Protein AF-A0A920B7L6-F1 (afdb_monomer_lite)

Sequence (82 aa):
MKSILKNCISLIVDLTYTNRAKKYQKNVLKNLNLNIYSVDNLYLPVKRVSDKQEYSAATLRKNIIKNWITNFIFINLKYLHY

pLDDT: mean 80.2, std 13.4, range [44.22, 93.69]

Secondary structure (DSSP, 8-state):
-TTTTTT-SEEEEE---SHHHHHHHHHHHTT--SEEEEE--SSS-HHHH-SS--SSHHHHHHHHHHHHHHHHHHHHHHHTT-

Structure (mmCIF, N/CA/C/O backbone):
data_AF-A0A920B7L6-F1
#
_entry.id   AF-A0A920B7L6-F1
#
loop_
_atom_site.group_PDB
_atom_site.id
_atom_site.type_symbol
_atom_site.label_atom_id
_atom_site.label_alt_id
_atom_site.label_comp_id
_atom_site.label_asym_id
_atom_site.label_entity_id
_atom_site.label_seq_id
_atom_site.pdbx_PDB_ins_code
_atom_site.Cartn_x
_atom_site.Cartn_y
_atom_site.Cartn_z
_atom_site.occupancy
_atom_site.B_iso_or_equiv
_atom_site.auth_seq_id
_atom_site.auth_comp_id
_atom_site.auth_asym_id
_atom_site.auth_atom_id
_atom_site.pdbx_PDB_model_num
ATOM 1 N N . MET A 1 1 ? -20.531 11.594 11.732 1.00 53.22 1 MET A N 1
ATOM 2 C CA . MET A 1 1 ? -19.962 10.232 11.562 1.00 53.22 1 MET A CA 1
ATOM 3 C C . MET A 1 1 ? -20.606 9.153 12.437 1.00 53.22 1 MET A C 1
ATOM 5 O O . MET A 1 1 ? -20.698 8.032 11.961 1.00 53.22 1 MET A O 1
ATOM 9 N N . LYS A 1 2 ? -21.070 9.439 13.670 1.00 53.53 2 LYS A N 1
ATOM 10 C CA . LYS A 1 2 ? -21.607 8.403 14.583 1.00 53.53 2 LYS A CA 1
ATOM 11 C C . LYS A 1 2 ? -22.840 7.626 14.078 1.00 53.53 2 LYS A C 1
ATOM 13 O O . LYS A 1 2 ? -23.017 6.500 14.520 1.00 53.53 2 LYS A O 1
ATOM 18 N N . SER A 1 3 ? -23.682 8.176 13.195 1.00 59.56 3 SER A N 1
ATOM 19 C CA . SER A 1 3 ? -24.901 7.469 12.753 1.00 59.56 3 SER A CA 1
ATOM 20 C C . SER A 1 3 ? -24.640 6.393 11.695 1.00 59.56 3 SER A C 1
ATOM 22 O O . SER A 1 3 ? -25.238 5.329 11.770 1.00 59.56 3 SER A O 1
ATOM 24 N N . ILE A 1 4 ? -23.723 6.635 10.752 1.00 64.50 4 ILE A N 1
ATOM 25 C CA . ILE A 1 4 ? -23.482 5.741 9.604 1.00 64.50 4 ILE A CA 1
ATOM 26 C C . ILE A 1 4 ? -22.744 4.463 10.029 1.00 64.50 4 ILE A C 1
ATOM 28 O O . ILE A 1 4 ? -23.006 3.395 9.496 1.00 64.50 4 ILE A O 1
ATOM 32 N N . LEU A 1 5 ? -21.864 4.552 11.030 1.00 69.69 5 LEU A N 1
ATOM 33 C CA . LEU A 1 5 ? -21.048 3.421 11.492 1.00 69.69 5 LEU A CA 1
ATOM 34 C C . LEU A 1 5 ? -21.724 2.563 12.574 1.00 69.69 5 LEU A C 1
ATOM 36 O O . LEU A 1 5 ? -21.144 1.573 13.009 1.00 69.69 5 LEU A O 1
ATOM 40 N N . LYS A 1 6 ? -22.925 2.936 13.038 1.00 70.00 6 LYS A N 1
ATOM 41 C CA . LYS A 1 6 ? -23.542 2.369 14.252 1.00 70.00 6 LYS A CA 1
ATOM 42 C C . LYS A 1 6 ? -23.894 0.878 14.126 1.00 70.00 6 LYS A C 1
ATOM 44 O O . LYS A 1 6 ? -23.873 0.184 15.133 1.00 70.00 6 LYS A O 1
ATOM 49 N N . ASN A 1 7 ? -24.151 0.404 12.904 1.00 80.19 7 ASN A N 1
ATOM 50 C CA . ASN A 1 7 ? -24.517 -0.987 12.603 1.00 80.19 7 ASN A CA 1
ATOM 51 C C . ASN A 1 7 ? -23.546 -1.663 11.615 1.00 80.19 7 ASN A C 1
ATOM 53 O O . ASN A 1 7 ? -23.868 -2.699 11.036 1.00 80.19 7 ASN A O 1
ATOM 57 N N . CYS A 1 8 ? -22.375 -1.075 11.367 1.00 81.56 8 CYS A N 1
ATOM 58 C CA . CYS A 1 8 ? -21.378 -1.711 10.512 1.00 81.56 8 CYS A CA 1
ATOM 59 C C . CYS A 1 8 ? -20.679 -2.834 11.290 1.00 81.56 8 CYS A C 1
ATOM 61 O O . CYS A 1 8 ? -20.318 -2.643 12.443 1.00 81.56 8 CYS A O 1
ATOM 63 N N . ILE A 1 9 ? -20.461 -3.989 10.656 1.00 85.62 9 ILE A N 1
ATOM 64 C CA . ILE A 1 9 ? -19.625 -5.080 11.203 1.00 85.62 9 ILE A CA 1
ATOM 65 C C . ILE A 1 9 ? -18.184 -4.934 10.703 1.00 85.62 9 ILE A C 1
ATOM 67 O O . ILE A 1 9 ? -17.216 -5.293 11.375 1.00 85.62 9 ILE A O 1
ATOM 71 N N . SER A 1 10 ? -18.027 -4.405 9.492 1.00 89.25 10 SER A N 1
ATOM 72 C CA . SER A 1 10 ? -16.736 -4.251 8.839 1.00 89.25 10 SER A CA 1
ATOM 73 C C . SER A 1 10 ? -16.651 -2.928 8.095 1.00 89.25 10 SER A C 1
ATOM 75 O O . SER A 1 10 ? -17.653 -2.404 7.610 1.00 89.25 10 SER A O 1
ATOM 77 N N . LEU A 1 11 ? -15.436 -2.402 8.016 1.00 89.00 11 LEU A N 1
ATOM 78 C CA . LEU A 1 11 ? -15.088 -1.201 7.281 1.00 89.00 11 LEU A CA 1
ATOM 79 C C . LEU A 1 11 ? -14.066 -1.576 6.209 1.00 89.00 11 LEU A C 1
ATOM 81 O O . LEU A 1 11 ? -12.997 -2.097 6.522 1.00 89.00 11 LEU A O 1
ATOM 85 N N . ILE A 1 12 ? -14.389 -1.295 4.953 1.00 90.31 12 ILE A N 1
ATOM 86 C CA . ILE A 1 12 ? -13.470 -1.477 3.830 1.00 90.31 12 ILE A CA 1
ATOM 87 C C . ILE A 1 12 ? -12.921 -0.103 3.463 1.00 90.31 12 ILE A C 1
ATOM 89 O O . ILE A 1 12 ? -13.680 0.853 3.307 1.00 90.31 12 ILE A O 1
ATOM 93 N N . VAL A 1 13 ? -11.601 0.002 3.372 1.00 90.12 13 VAL A N 1
ATOM 94 C CA . VAL A 1 13 ? -10.894 1.246 3.062 1.00 90.12 13 VAL A CA 1
ATOM 95 C C . VAL A 1 13 ? -9.868 1.018 1.969 1.00 90.12 13 VAL A C 1
ATOM 97 O O . VAL A 1 13 ? -9.283 -0.060 1.869 1.00 90.12 13 VAL A O 1
ATOM 100 N N . ASP A 1 14 ? -9.586 2.063 1.201 1.00 89.75 14 ASP A N 1
ATOM 101 C CA . ASP A 1 14 ? -8.472 2.031 0.263 1.00 89.75 14 ASP A CA 1
ATOM 102 C C . ASP A 1 14 ? -7.135 1.965 1.013 1.00 89.75 14 ASP A C 1
ATOM 104 O O . ASP A 1 14 ? -6.927 2.573 2.077 1.00 89.75 14 ASP A O 1
ATOM 108 N N . LEU A 1 15 ? -6.196 1.219 0.439 1.00 89.62 15 LEU A N 1
ATOM 109 C CA . LEU A 1 15 ? -4.819 1.184 0.891 1.00 89.62 15 LEU A CA 1
ATOM 110 C C . LEU A 1 15 ? -4.135 2.501 0.513 1.00 89.62 15 LEU A C 1
ATOM 112 O O . LEU A 1 15 ? -4.167 2.939 -0.635 1.00 89.62 15 LEU A O 1
ATOM 116 N N . THR A 1 16 ? -3.478 3.135 1.483 1.00 90.81 16 THR A N 1
ATOM 117 C CA . THR A 1 16 ? -2.808 4.420 1.271 1.00 90.81 16 THR A CA 1
ATOM 118 C C . THR A 1 16 ? -1.286 4.289 1.338 1.00 90.81 16 THR A C 1
ATOM 120 O O . THR A 1 16 ? -0.730 3.577 2.178 1.00 90.81 16 THR A O 1
ATOM 123 N N . TYR A 1 17 ? -0.577 5.000 0.454 1.00 87.25 17 TYR A N 1
ATOM 124 C CA . TYR A 1 17 ? 0.886 4.882 0.325 1.00 87.25 17 TYR A CA 1
ATOM 125 C C . TYR A 1 17 ? 1.657 6.048 0.936 1.00 87.25 17 TYR A C 1
ATOM 127 O O . TYR A 1 17 ? 2.772 5.848 1.422 1.00 87.25 17 TYR A O 1
ATOM 135 N N . THR A 1 18 ? 1.072 7.247 0.958 1.00 89.88 18 THR A N 1
ATOM 136 C CA . THR A 1 18 ? 1.748 8.438 1.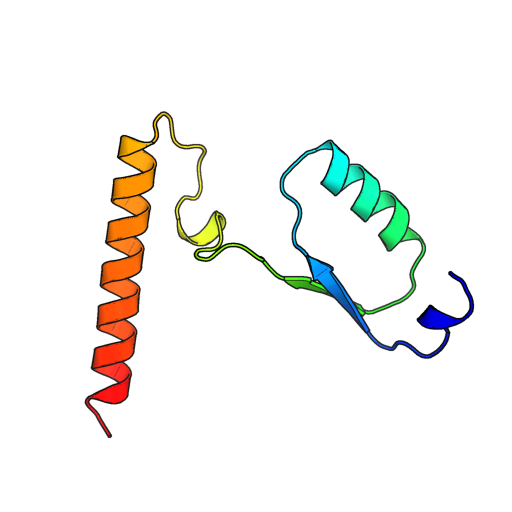482 1.00 89.88 18 THR A CA 1
ATOM 137 C C . THR A 1 18 ? 1.777 8.430 3.009 1.00 89.88 18 THR A C 1
ATOM 139 O O . THR A 1 18 ? 0.825 8.011 3.669 1.00 89.88 18 THR A O 1
ATOM 142 N N . ASN A 1 19 ? 2.861 8.943 3.598 1.00 92.44 19 ASN A N 1
ATOM 143 C CA . ASN A 1 19 ? 3.014 9.005 5.057 1.00 92.44 19 ASN A CA 1
ATOM 144 C C . ASN A 1 19 ? 1.885 9.800 5.728 1.00 92.44 19 ASN A C 1
ATOM 146 O O . ASN A 1 19 ? 1.387 9.409 6.785 1.00 92.44 19 ASN A O 1
ATOM 150 N N . ARG A 1 20 ? 1.444 10.891 5.087 1.00 93.19 20 ARG A N 1
ATOM 151 C CA . ARG A 1 20 ? 0.324 11.714 5.556 1.00 93.19 20 ARG A CA 1
ATOM 152 C C . ARG A 1 20 ? -0.972 10.906 5.626 1.00 93.19 20 ARG A C 1
ATOM 154 O O . ARG A 1 20 ? -1.626 10.916 6.667 1.00 93.19 20 ARG A O 1
ATOM 161 N N . ALA A 1 21 ? -1.315 10.192 4.553 1.00 90.62 21 ALA A N 1
ATOM 162 C CA . ALA A 1 21 ? -2.533 9.392 4.497 1.00 90.62 21 ALA A CA 1
ATOM 163 C C . ALA A 1 21 ? -2.484 8.222 5.488 1.00 90.62 21 ALA A C 1
ATOM 165 O O . ALA A 1 21 ? -3.420 8.053 6.263 1.00 90.62 21 ALA A O 1
ATOM 166 N N . LYS A 1 22 ? -1.351 7.512 5.581 1.00 91.19 22 LYS A N 1
ATOM 167 C CA . LYS A 1 22 ? -1.152 6.435 6.566 1.00 91.19 22 LYS A CA 1
ATOM 168 C C . LYS A 1 22 ? -1.342 6.918 8.003 1.00 91.19 22 LYS A C 1
ATOM 170 O O . LYS A 1 22 ? -2.005 6.252 8.796 1.00 91.19 22 LYS A O 1
ATOM 175 N N . LYS A 1 23 ? -0.778 8.081 8.353 1.00 92.94 23 LYS A N 1
ATOM 176 C CA . LYS A 1 23 ? -0.922 8.671 9.695 1.00 92.94 23 LYS A CA 1
ATOM 177 C C . LYS A 1 23 ? -2.372 9.053 9.982 1.00 92.94 23 LYS A C 1
ATOM 179 O O . LYS A 1 23 ? -2.875 8.749 11.060 1.00 92.94 23 LYS A O 1
ATOM 184 N N . TYR A 1 24 ? -3.042 9.679 9.017 1.00 89.06 24 TYR A N 1
ATOM 185 C CA . TYR A 1 24 ? -4.451 10.040 9.138 1.00 89.06 24 TYR A CA 1
ATOM 186 C C . TYR A 1 24 ? -5.338 8.802 9.316 1.00 89.06 24 TYR A C 1
ATOM 188 O O . TYR A 1 24 ? -6.080 8.713 10.291 1.00 89.06 24 TYR A O 1
ATOM 196 N N . GLN A 1 25 ? -5.187 7.809 8.438 1.00 89.31 25 GLN A N 1
ATOM 197 C CA . GLN A 1 25 ? -5.935 6.557 8.473 1.00 89.31 25 GLN A CA 1
ATOM 198 C C . GLN A 1 25 ? -5.716 5.834 9.808 1.00 89.31 25 GLN A C 1
ATOM 200 O O . GLN A 1 25 ? -6.681 5.483 10.474 1.00 89.31 25 GLN A O 1
ATOM 205 N N . LYS A 1 26 ? -4.470 5.725 10.288 1.00 88.81 26 LYS A N 1
ATOM 206 C CA . LYS A 1 26 ? -4.166 5.155 11.611 1.00 88.81 26 LYS A CA 1
ATOM 207 C C . LYS A 1 26 ? -4.884 5.888 12.750 1.00 88.81 26 LYS A C 1
ATOM 209 O O . LYS A 1 26 ? -5.365 5.234 13.667 1.00 88.81 26 LYS A O 1
ATOM 214 N N . ASN A 1 27 ? -4.963 7.217 12.712 1.00 88.56 27 ASN A N 1
ATOM 215 C CA . ASN A 1 27 ? -5.631 7.995 13.758 1.00 88.56 27 ASN A CA 1
ATOM 216 C C . ASN A 1 27 ? -7.155 7.823 13.742 1.00 88.56 27 ASN A C 1
ATOM 218 O O . ASN A 1 27 ? -7.762 7.738 14.804 1.00 88.56 27 ASN A O 1
ATOM 222 N N . VAL A 1 28 ? -7.765 7.753 12.556 1.00 84.69 28 VAL A N 1
ATOM 223 C CA . VAL A 1 28 ? -9.213 7.537 12.411 1.00 84.69 28 VAL A CA 1
ATOM 224 C C . VAL A 1 28 ? -9.588 6.110 12.805 1.00 84.69 28 VAL A C 1
ATOM 226 O O . VAL A 1 28 ? -10.510 5.908 13.590 1.00 84.69 28 VAL A O 1
ATOM 229 N N . LEU A 1 29 ? -8.846 5.125 12.296 1.00 85.50 29 LEU A N 1
ATOM 230 C CA . LEU A 1 29 ? -9.140 3.706 12.480 1.00 85.50 29 LEU A CA 1
ATOM 231 C C . LEU A 1 29 ? -8.927 3.223 13.917 1.00 85.50 29 LEU A C 1
ATOM 233 O O . LEU A 1 29 ? -9.675 2.369 14.376 1.00 85.50 29 LEU A O 1
ATOM 237 N N . LYS A 1 30 ? -7.954 3.781 14.650 1.00 83.50 30 LYS A N 1
ATOM 238 C CA . LYS A 1 30 ? -7.685 3.414 16.054 1.00 83.50 30 LYS A CA 1
ATOM 239 C C . LYS A 1 30 ? -8.894 3.551 16.980 1.00 83.50 30 LYS A C 1
ATOM 241 O O . LYS A 1 30 ? -8.952 2.867 17.992 1.00 83.50 30 LYS A O 1
ATOM 246 N N . ASN A 1 31 ? -9.823 4.442 16.648 1.00 80.69 31 ASN A N 1
ATOM 247 C CA . ASN A 1 31 ? -10.986 4.743 17.478 1.00 80.69 31 ASN A CA 1
ATOM 248 C C . ASN A 1 31 ? -12.230 3.934 17.072 1.00 80.69 31 ASN A C 1
ATOM 250 O O . ASN A 1 31 ? -13.315 4.181 17.597 1.00 80.69 31 ASN A O 1
ATOM 254 N N . LEU A 1 32 ? -12.100 3.009 16.115 1.00 82.06 32 LEU A N 1
ATOM 255 C CA . LEU A 1 32 ? -13.196 2.198 15.598 1.00 82.06 32 LEU A CA 1
ATOM 256 C C . LEU 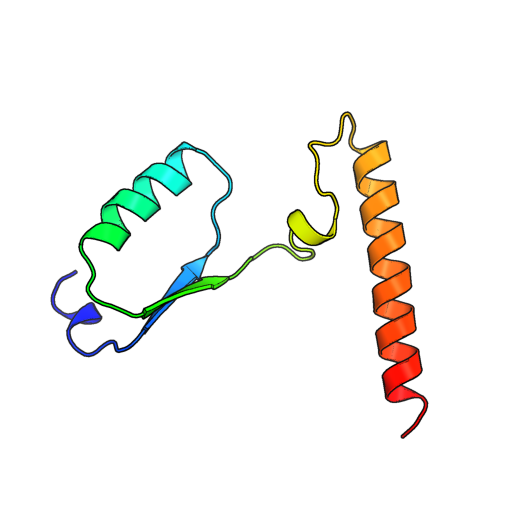A 1 32 ? -13.031 0.750 16.060 1.00 82.06 32 LEU A C 1
ATOM 258 O O . LEU A 1 32 ? -12.023 0.114 15.773 1.00 82.06 32 LEU A O 1
ATOM 262 N N . ASN A 1 33 ? -14.049 0.219 16.736 1.00 81.56 33 ASN A N 1
ATOM 263 C CA . ASN A 1 33 ? -14.103 -1.187 17.137 1.00 81.56 33 ASN A CA 1
ATOM 264 C C . ASN A 1 33 ? -14.780 -2.029 16.042 1.00 81.56 33 ASN A C 1
ATOM 266 O O . ASN A 1 33 ? -15.865 -2.567 16.246 1.00 81.56 33 ASN A O 1
ATOM 270 N N . LEU A 1 34 ? -14.190 -2.037 14.845 1.00 83.12 34 LEU A N 1
ATOM 271 C CA . LEU A 1 34 ? -14.720 -2.704 13.653 1.00 83.12 34 LEU A CA 1
ATOM 272 C C . LEU A 1 34 ? -13.630 -3.541 12.989 1.00 83.12 34 LEU A C 1
ATOM 274 O O . LEU A 1 34 ? -12.450 -3.191 13.051 1.00 83.12 34 LEU A O 1
ATOM 278 N N . ASN A 1 35 ? -14.029 -4.591 12.272 1.00 86.19 35 ASN A N 1
ATOM 279 C CA . ASN A 1 35 ? -13.109 -5.305 11.390 1.00 86.19 35 ASN A CA 1
ATOM 280 C C . ASN A 1 35 ? -12.757 -4.400 10.208 1.00 86.19 35 ASN A C 1
ATOM 282 O O . ASN A 1 35 ? -13.637 -4.023 9.434 1.00 86.19 35 ASN A O 1
ATOM 286 N N . ILE A 1 36 ? -11.486 -4.029 10.070 1.00 88.12 36 ILE A N 1
ATOM 287 C CA . ILE A 1 36 ? -11.044 -3.115 9.016 1.00 88.12 36 ILE A CA 1
ATOM 288 C C . ILE A 1 36 ? -10.255 -3.889 7.967 1.00 88.12 36 ILE A C 1
ATOM 290 O O . ILE A 1 36 ? -9.219 -4.480 8.270 1.00 88.12 36 ILE A O 1
ATOM 294 N N . TYR A 1 37 ? -10.723 -3.832 6.726 1.00 90.00 37 TYR A N 1
ATOM 295 C CA . TYR A 1 37 ? -10.052 -4.406 5.568 1.00 90.00 37 TYR A CA 1
ATOM 296 C C . TYR A 1 37 ? -9.517 -3.290 4.679 1.00 90.00 37 TYR A C 1
ATOM 298 O O . TYR A 1 37 ? -10.249 -2.367 4.327 1.00 90.00 37 TYR A O 1
ATOM 306 N N . SER A 1 38 ? -8.247 -3.393 4.295 1.00 88.81 38 SER A N 1
ATOM 307 C CA . SER A 1 38 ? -7.616 -2.444 3.379 1.00 88.81 38 SER A CA 1
ATOM 308 C C . SER A 1 38 ? -7.440 -3.082 2.009 1.00 88.81 38 SER A C 1
ATOM 310 O O . SER A 1 38 ? -6.801 -4.131 1.902 1.00 88.81 38 SER A O 1
ATOM 312 N N . VAL A 1 39 ? -7.974 -2.446 0.970 1.00 88.62 39 VAL A N 1
ATOM 313 C CA . VAL A 1 39 ? -7.942 -2.947 -0.408 1.00 88.62 39 VAL A CA 1
ATOM 314 C C . VAL A 1 39 ? -7.085 -2.028 -1.269 1.00 88.62 39 VAL A C 1
ATOM 316 O O . VAL A 1 39 ? -7.171 -0.807 -1.187 1.00 88.62 39 VAL A O 1
ATOM 319 N N . ASP A 1 40 ? -6.203 -2.624 -2.063 1.00 88.25 40 ASP A N 1
ATOM 320 C CA . ASP A 1 40 ? -5.348 -1.896 -2.994 1.00 88.25 40 ASP A CA 1
ATOM 321 C C . ASP A 1 40 ? -6.180 -1.443 -4.209 1.00 88.25 40 ASP A C 1
ATOM 323 O O . ASP A 1 40 ? -6.840 -2.269 -4.836 1.00 88.25 40 ASP A O 1
ATOM 327 N N . ASN A 1 41 ? -6.166 -0.143 -4.518 1.00 84.12 41 ASN A N 1
ATOM 328 C CA . ASN A 1 41 ? -6.903 0.444 -5.648 1.00 84.12 41 ASN A CA 1
ATOM 329 C C . ASN A 1 41 ? -6.004 0.657 -6.886 1.00 84.12 41 ASN A C 1
ATOM 331 O O . ASN A 1 41 ? -6.333 1.399 -7.809 1.00 84.12 41 ASN A O 1
ATOM 335 N N . LEU A 1 42 ? -4.815 0.053 -6.905 1.00 84.25 42 LEU A N 1
ATOM 336 C CA . LEU A 1 42 ? -3.944 0.058 -8.072 1.00 84.25 42 LEU A CA 1
ATOM 337 C C . LEU A 1 42 ? -4.227 -1.153 -8.954 1.00 84.25 42 LEU A C 1
ATOM 339 O O . LEU A 1 42 ? -4.498 -2.249 -8.468 1.00 84.25 42 LEU A O 1
ATOM 343 N N . TYR A 1 43 ? -4.048 -0.970 -10.265 1.00 81.44 43 TYR A N 1
ATOM 344 C CA . TYR A 1 43 ? -4.144 -2.063 -11.234 1.00 81.44 43 TYR A CA 1
ATOM 345 C C . TYR A 1 43 ? -3.258 -3.261 -10.843 1.00 81.44 43 TYR A C 1
ATOM 347 O O . TYR A 1 43 ? -3.673 -4.414 -10.937 1.00 81.44 43 TYR A O 1
ATOM 355 N N . LEU A 1 44 ? -2.027 -2.987 -10.389 1.00 83.06 44 LEU A N 1
ATOM 356 C CA . LEU A 1 44 ? -1.151 -3.990 -9.794 1.00 83.06 44 LEU A CA 1
ATOM 357 C C . LEU A 1 44 ? -0.726 -3.523 -8.397 1.00 83.06 44 LEU A C 1
ATOM 359 O O . LEU A 1 44 ? -0.111 -2.457 -8.290 1.00 83.06 44 LEU A O 1
ATOM 363 N N . PRO A 1 45 ? -0.977 -4.317 -7.342 1.00 83.56 45 PRO A N 1
ATOM 364 C CA . PRO A 1 45 ? -0.523 -3.982 -6.003 1.00 83.56 45 PRO A CA 1
ATOM 365 C C . PRO A 1 45 ? 0.989 -3.775 -5.960 1.00 83.56 45 PRO A C 1
ATOM 367 O O . PRO A 1 45 ? 1.743 -4.619 -6.449 1.00 83.56 45 PRO A O 1
ATOM 370 N N . VAL A 1 46 ? 1.449 -2.694 -5.324 1.00 83.88 46 VAL A N 1
ATOM 371 C CA . VAL A 1 46 ? 2.883 -2.325 -5.296 1.00 83.88 46 VAL A CA 1
ATOM 372 C C . VAL A 1 46 ? 3.749 -3.482 -4.798 1.00 83.88 46 VAL A C 1
ATOM 374 O O . VAL A 1 46 ? 4.755 -3.812 -5.420 1.00 83.88 46 VAL A O 1
ATOM 377 N N . LYS A 1 47 ? 3.301 -4.158 -3.732 1.00 83.44 47 LYS A N 1
ATOM 378 C CA . LYS A 1 47 ? 3.997 -5.310 -3.138 1.00 83.44 47 LYS A CA 1
ATOM 379 C C . LYS A 1 47 ? 4.086 -6.529 -4.059 1.00 83.44 47 LYS A C 1
ATOM 381 O O . LYS A 1 47 ? 4.899 -7.402 -3.815 1.00 83.44 47 LYS A O 1
ATOM 386 N N . ARG A 1 48 ? 3.242 -6.624 -5.093 1.00 82.88 48 ARG A N 1
ATOM 387 C CA . ARG A 1 48 ? 3.376 -7.665 -6.124 1.00 82.88 48 ARG A CA 1
ATOM 388 C C . ARG A 1 48 ? 4.390 -7.275 -7.194 1.00 82.88 48 ARG A C 1
ATOM 390 O O . ARG A 1 48 ? 4.971 -8.156 -7.811 1.00 82.88 48 ARG A O 1
ATOM 397 N N . VAL A 1 49 ? 4.582 -5.975 -7.438 1.00 86.88 49 VAL A N 1
ATOM 398 C CA . VAL A 1 49 ? 5.516 -5.479 -8.459 1.00 86.88 49 VAL A CA 1
ATOM 399 C C . VAL A 1 49 ? 6.960 -5.586 -7.980 1.00 86.88 49 VAL A C 1
ATOM 401 O O . VAL A 1 49 ? 7.813 -6.053 -8.731 1.00 86.88 49 VAL A O 1
ATOM 404 N N . SER A 1 50 ? 7.245 -5.107 -6.769 1.00 86.81 50 SER A N 1
ATOM 405 C CA . SER A 1 50 ? 8.593 -5.098 -6.204 1.00 86.81 50 SER A CA 1
ATOM 406 C C . SER A 1 50 ? 8.550 -5.035 -4.681 1.00 86.81 50 SER A C 1
ATOM 408 O O . SER A 1 50 ? 7.708 -4.347 -4.100 1.00 86.81 50 SER A O 1
ATOM 410 N N . ASP A 1 51 ? 9.506 -5.709 -4.045 1.00 87.81 51 ASP A N 1
ATOM 411 C CA . 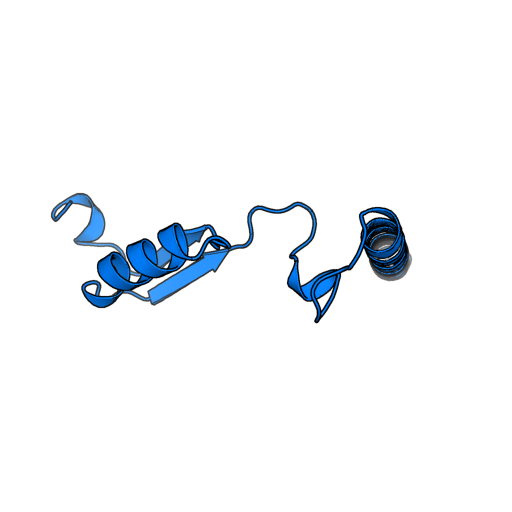ASP A 1 51 ? 9.723 -5.661 -2.595 1.00 87.81 51 ASP A CA 1
ATOM 412 C C . ASP A 1 51 ? 10.568 -4.453 -2.165 1.00 87.81 51 ASP A C 1
ATOM 414 O O . ASP A 1 51 ? 10.726 -4.182 -0.974 1.00 87.81 51 ASP A O 1
ATOM 418 N N . LYS A 1 52 ? 11.119 -3.709 -3.133 1.00 90.50 52 LYS A N 1
ATOM 419 C CA . LYS A 1 52 ? 11.981 -2.550 -2.897 1.00 90.50 52 LYS A CA 1
ATOM 420 C C . LYS A 1 52 ? 11.545 -1.338 -3.708 1.00 90.50 52 LYS A C 1
ATOM 422 O O . LYS A 1 52 ? 10.812 -1.436 -4.690 1.00 90.50 52 LYS A O 1
ATOM 427 N N . GLN A 1 53 ? 12.045 -0.174 -3.306 1.00 89.06 53 GLN A N 1
ATOM 428 C CA . GLN A 1 53 ? 11.911 1.026 -4.117 1.00 89.06 53 GLN A CA 1
ATOM 429 C C . GLN A 1 53 ? 12.747 0.879 -5.392 1.00 89.06 53 GLN A C 1
ATOM 431 O O . GLN A 1 53 ? 13.939 0.576 -5.347 1.00 89.06 53 GLN A O 1
ATOM 436 N N . GLU A 1 54 ? 12.104 1.099 -6.531 1.00 91.19 54 GLU A N 1
ATOM 437 C CA . GLU A 1 54 ? 12.759 1.062 -7.830 1.00 91.19 54 GLU A CA 1
ATOM 438 C C . GLU A 1 54 ? 13.472 2.386 -8.112 1.00 91.19 54 GLU A C 1
ATOM 440 O O . GLU A 1 54 ? 12.920 3.463 -7.885 1.00 91.19 54 GLU A O 1
ATOM 445 N N . TYR A 1 55 ? 14.702 2.298 -8.622 1.00 90.81 55 TYR A N 1
ATOM 446 C CA . TYR A 1 55 ? 15.525 3.469 -8.930 1.00 90.81 55 TYR A CA 1
ATOM 447 C C . TYR A 1 55 ? 14.979 4.264 -10.122 1.00 90.81 55 TYR A C 1
ATOM 449 O O . TYR A 1 55 ? 15.101 5.485 -10.164 1.00 90.81 55 TYR A O 1
ATOM 457 N N . SER A 1 56 ? 14.369 3.585 -11.101 1.00 93.69 56 SER A N 1
ATOM 458 C CA . SER A 1 56 ? 13.843 4.239 -12.296 1.00 93.69 56 SER A CA 1
ATOM 459 C C . SER A 1 56 ? 12.536 3.621 -12.783 1.00 93.69 56 SER A C 1
ATOM 461 O O . SER A 1 56 ? 12.206 2.464 -12.520 1.00 93.69 56 SER A O 1
ATOM 463 N N . ALA A 1 57 ? 11.806 4.386 -13.595 1.00 90.94 57 ALA A N 1
ATOM 464 C CA . ALA A 1 57 ? 10.616 3.886 -14.274 1.00 90.94 57 ALA A CA 1
ATOM 465 C C . ALA A 1 57 ? 10.924 2.727 -15.243 1.00 90.94 57 ALA A C 1
ATOM 467 O O . ALA A 1 57 ? 10.021 1.972 -15.599 1.00 90.94 57 ALA A O 1
ATOM 468 N N . ALA A 1 58 ? 12.170 2.584 -15.710 1.00 92.19 58 ALA A N 1
ATOM 469 C CA . ALA A 1 58 ? 12.563 1.479 -16.583 1.00 92.19 58 ALA A CA 1
ATOM 470 C C . ALA A 1 58 ? 12.642 0.154 -15.811 1.00 92.19 58 ALA A C 1
ATOM 472 O O . ALA A 1 58 ? 12.102 -0.854 -16.272 1.00 92.19 58 ALA A O 1
ATOM 473 N N . THR A 1 59 ? 13.242 0.159 -14.614 1.00 90.62 59 THR A N 1
ATOM 474 C CA . THR A 1 59 ? 13.318 -1.048 -13.775 1.00 90.62 59 THR A CA 1
ATOM 475 C C . THR A 1 59 ? 11.934 -1.455 -13.274 1.00 90.62 59 THR A C 1
ATOM 477 O O . THR A 1 59 ? 11.574 -2.629 -13.363 1.00 90.62 59 THR A O 1
ATOM 480 N N . LEU A 1 60 ? 11.100 -0.479 -12.893 1.00 90.50 60 LEU A N 1
ATOM 481 C CA . LEU A 1 60 ? 9.708 -0.722 -12.513 1.00 90.50 60 LEU A CA 1
ATOM 482 C C . LEU A 1 60 ? 8.894 -1.356 -13.653 1.00 90.50 60 LEU A C 1
ATOM 484 O O . LEU A 1 60 ? 8.241 -2.377 -13.446 1.00 90.50 60 LEU A O 1
ATOM 488 N N . ARG A 1 61 ? 8.955 -0.791 -14.868 1.00 89.69 61 ARG A N 1
ATOM 489 C CA . ARG A 1 61 ? 8.226 -1.320 -16.036 1.00 89.69 61 ARG A CA 1
ATOM 490 C C . ARG A 1 61 ? 8.606 -2.763 -16.348 1.00 89.69 61 ARG A C 1
ATOM 492 O O . ARG A 1 61 ? 7.720 -3.573 -16.610 1.00 89.69 61 ARG A O 1
ATOM 499 N N . LYS A 1 62 ? 9.894 -3.106 -16.259 1.00 89.00 62 LYS A N 1
ATOM 500 C CA . LYS A 1 62 ? 10.369 -4.482 -16.457 1.00 89.00 62 LYS A CA 1
ATOM 501 C C . LYS A 1 62 ? 9.720 -5.454 -15.465 1.00 89.00 62 LYS A C 1
ATOM 503 O O . LYS A 1 62 ? 9.269 -6.524 -15.870 1.00 89.00 62 LYS A O 1
ATOM 508 N N . ASN A 1 63 ? 9.618 -5.068 -14.193 1.00 87.50 63 ASN A N 1
ATOM 509 C CA . ASN A 1 63 ? 8.987 -5.892 -13.160 1.00 87.50 63 ASN A CA 1
ATOM 510 C C . ASN A 1 63 ? 7.466 -6.002 -13.345 1.00 87.50 63 ASN A C 1
ATOM 512 O O . ASN A 1 63 ? 6.905 -7.080 -13.150 1.00 87.50 63 ASN A O 1
ATOM 516 N N . ILE A 1 64 ? 6.799 -4.920 -13.766 1.00 88.25 64 ILE A N 1
ATOM 517 C CA . ILE A 1 64 ? 5.364 -4.939 -14.093 1.00 88.25 64 ILE A CA 1
ATOM 518 C C . ILE A 1 64 ? 5.096 -5.920 -15.235 1.00 88.25 64 ILE A C 1
ATOM 520 O O . ILE A 1 64 ? 4.248 -6.795 -15.085 1.00 88.25 64 ILE A O 1
ATOM 524 N N . ILE A 1 65 ? 5.839 -5.813 -16.342 1.00 86.38 65 ILE A N 1
ATOM 525 C CA . ILE A 1 65 ? 5.674 -6.685 -17.514 1.00 86.38 65 ILE A CA 1
ATOM 526 C C . ILE A 1 65 ? 5.925 -8.145 -17.133 1.00 86.38 65 ILE A C 1
ATOM 528 O O . ILE A 1 65 ? 5.120 -9.009 -17.470 1.00 86.38 65 ILE A O 1
ATOM 532 N N . LYS A 1 66 ? 6.994 -8.424 -16.374 1.00 85.06 66 LYS A N 1
ATOM 533 C CA . LYS A 1 66 ? 7.285 -9.778 -15.888 1.00 85.06 66 LYS A CA 1
ATOM 534 C C . LYS A 1 66 ? 6.103 -10.358 -15.104 1.00 85.06 66 LYS A C 1
ATOM 536 O O . LYS A 1 66 ? 5.700 -11.480 -15.386 1.00 85.06 66 LYS A O 1
ATOM 541 N N . ASN A 1 67 ? 5.541 -9.586 -14.172 1.00 81.75 67 ASN A N 1
ATOM 542 C CA . ASN A 1 67 ? 4.398 -10.008 -13.359 1.00 81.75 67 ASN A CA 1
ATOM 543 C C . ASN A 1 67 ? 3.089 -10.135 -14.151 1.00 81.75 67 ASN A C 1
ATOM 545 O O . ASN A 1 67 ? 2.254 -10.983 -13.843 1.00 81.75 67 ASN A O 1
ATOM 549 N N . TRP A 1 68 ? 2.887 -9.297 -15.166 1.00 75.75 68 TRP A N 1
ATOM 550 C CA . TRP A 1 68 ? 1.756 -9.417 -16.084 1.00 75.75 68 TRP A CA 1
ATOM 551 C C . TRP A 1 68 ? 1.829 -10.701 -16.897 1.00 75.75 68 TRP A C 1
ATOM 553 O O . TRP A 1 68 ? 0.833 -11.409 -16.984 1.00 75.75 68 TRP A O 1
ATOM 563 N N . ILE A 1 69 ? 3.000 -11.021 -17.451 1.00 70.50 69 ILE A N 1
ATOM 564 C CA . ILE A 1 69 ? 3.208 -12.235 -18.244 1.00 70.50 69 ILE A CA 1
ATOM 565 C C . ILE A 1 69 ? 2.945 -13.474 -17.386 1.00 70.50 69 ILE A C 1
ATOM 567 O O . ILE A 1 69 ? 2.188 -14.344 -17.805 1.00 70.50 69 ILE A O 1
ATOM 571 N N . THR A 1 70 ? 3.486 -13.546 -16.167 1.00 66.69 70 THR A N 1
ATOM 572 C CA . THR A 1 70 ? 3.209 -14.679 -15.270 1.00 66.69 70 THR A CA 1
ATOM 573 C C . THR A 1 70 ? 1.735 -14.785 -14.896 1.00 66.69 70 THR A C 1
ATOM 575 O O . THR 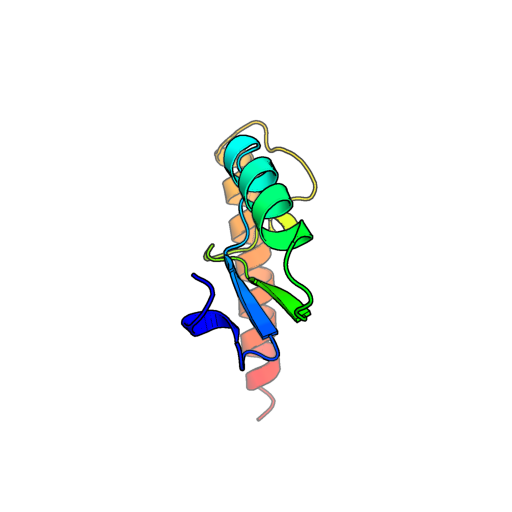A 1 70 ? 1.196 -15.888 -14.925 1.00 66.69 70 TH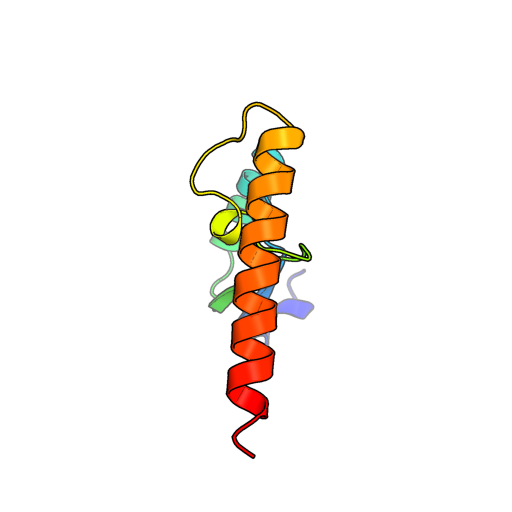R A O 1
ATOM 578 N N . ASN A 1 71 ? 1.052 -13.675 -14.599 1.00 64.31 71 ASN A N 1
ATOM 579 C CA . ASN A 1 71 ? -0.380 -13.711 -14.280 1.00 64.31 71 ASN A CA 1
ATOM 580 C C . ASN A 1 71 ? -1.244 -14.078 -15.493 1.00 64.31 71 ASN A C 1
ATOM 582 O O . ASN A 1 71 ? -2.182 -14.856 -15.353 1.00 64.31 71 ASN A O 1
ATOM 586 N N . PHE A 1 72 ? -0.927 -13.560 -16.679 1.00 59.88 72 PHE A N 1
ATOM 587 C CA . PHE A 1 72 ? -1.651 -13.868 -17.910 1.00 59.88 72 PHE A CA 1
ATOM 588 C C . PHE A 1 72 ? -1.469 -15.335 -18.319 1.00 59.88 72 PHE A C 1
ATOM 590 O O . PHE A 1 72 ? -2.440 -15.989 -18.696 1.00 59.88 72 PHE A O 1
ATOM 597 N N . ILE A 1 73 ? -0.254 -15.877 -18.180 1.00 59.22 73 ILE A N 1
ATOM 598 C CA . ILE A 1 73 ? 0.029 -17.304 -18.385 1.00 59.22 73 ILE A CA 1
ATOM 599 C C . ILE A 1 73 ? -0.723 -18.151 -17.352 1.00 59.22 73 ILE A C 1
ATOM 601 O O . ILE A 1 73 ? -1.353 -19.134 -17.723 1.00 59.22 73 ILE A O 1
ATOM 605 N N . PHE A 1 74 ? -0.714 -17.762 -16.073 1.00 57.66 74 PHE A N 1
ATOM 606 C CA . PHE A 1 74 ? -1.402 -18.504 -15.013 1.00 57.66 74 PHE A CA 1
ATOM 607 C C . PHE A 1 74 ? -2.922 -18.534 -15.208 1.00 57.66 74 PHE A C 1
ATOM 609 O O . PHE A 1 74 ? -3.545 -19.575 -15.027 1.00 57.66 74 PHE A O 1
ATOM 616 N N . ILE A 1 75 ? -3.519 -17.407 -15.604 1.00 59.44 75 ILE A N 1
ATOM 617 C CA . ILE A 1 75 ? -4.947 -17.317 -15.923 1.00 59.44 75 ILE A CA 1
ATOM 618 C C . ILE A 1 75 ? -5.259 -18.225 -17.114 1.00 59.44 75 ILE A C 1
ATOM 620 O O . ILE A 1 75 ? -6.096 -19.111 -16.984 1.00 59.44 75 ILE A O 1
ATOM 624 N N . ASN A 1 76 ? -4.548 -18.085 -18.235 1.00 52.78 76 ASN A N 1
ATOM 625 C CA . ASN A 1 76 ? -4.831 -18.902 -19.416 1.00 52.78 76 ASN A CA 1
ATOM 626 C C . ASN A 1 76 ? -4.618 -20.400 -19.160 1.00 52.78 76 ASN A C 1
ATOM 628 O O . ASN A 1 76 ? -5.482 -21.186 -19.521 1.00 52.78 76 ASN A O 1
ATOM 632 N N . LEU A 1 77 ? -3.552 -20.809 -18.466 1.00 54.94 77 LEU A N 1
ATOM 633 C CA . LEU A 1 77 ? -3.331 -22.220 -18.115 1.00 54.94 77 LEU A CA 1
ATOM 634 C C . LEU A 1 77 ? -4.418 -22.778 -17.188 1.00 54.94 77 LEU A C 1
ATOM 636 O O . LEU A 1 77 ? -4.792 -23.939 -17.313 1.00 54.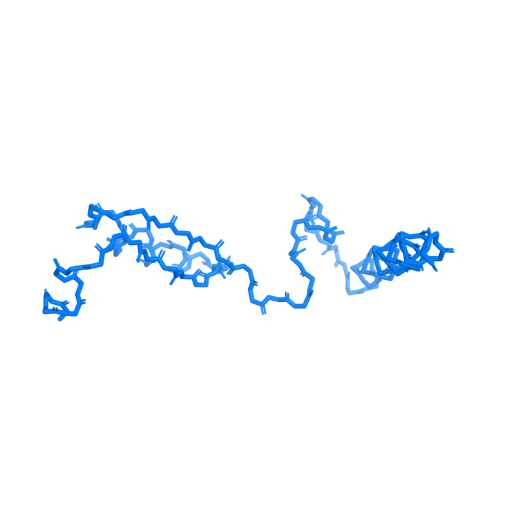94 77 LEU A O 1
ATOM 640 N N . LYS A 1 78 ? -4.953 -21.964 -16.271 1.00 53.22 78 LYS A N 1
ATOM 641 C CA . LYS A 1 78 ? -6.009 -22.395 -15.346 1.00 53.22 78 LYS A CA 1
ATOM 642 C C . LYS A 1 78 ? -7.379 -22.533 -16.022 1.00 53.22 78 LYS A C 1
ATOM 644 O O . LYS A 1 78 ? -8.199 -23.308 -15.541 1.00 53.22 78 LYS A O 1
ATOM 649 N N . TYR A 1 79 ? -7.614 -21.816 -17.122 1.00 53.69 79 TYR A N 1
ATOM 650 C CA . TYR A 1 79 ? -8.863 -21.870 -17.895 1.00 53.69 79 TYR A CA 1
ATOM 651 C C . TYR A 1 79 ? -8.767 -22.693 -19.193 1.00 53.69 79 TYR A C 1
ATOM 653 O O . TYR A 1 79 ? -9.786 -22.912 -19.828 1.00 53.69 79 TYR A O 1
ATOM 661 N N . LEU A 1 80 ? -7.581 -23.188 -19.566 1.00 48.78 80 LEU A N 1
ATOM 662 C CA . LEU A 1 80 ? -7.375 -24.120 -20.689 1.00 48.78 80 LEU A CA 1
ATOM 663 C C . LEU A 1 80 ? -7.668 -25.590 -20.334 1.00 48.78 80 LEU A C 1
ATOM 665 O O . LEU A 1 80 ? -7.675 -26.439 -21.218 1.00 48.78 80 LEU A O 1
ATOM 669 N N . HIS A 1 81 ? -7.896 -25.892 -19.053 1.00 48.97 81 HIS A N 1
ATOM 670 C CA . HIS A 1 81 ? -8.252 -27.229 -18.561 1.00 48.97 81 HIS A CA 1
ATOM 671 C C . HIS A 1 81 ? -9.752 -27.394 -18.245 1.00 48.97 81 HIS A C 1
ATOM 673 O O . HIS A 1 81 ? -10.113 -28.312 -17.508 1.00 48.97 81 HIS A O 1
ATOM 679 N N . TYR A 1 82 ? -10.607 -26.524 -18.792 1.00 44.22 82 TYR A N 1
ATOM 680 C CA . TYR A 1 82 ? -12.066 -26.678 -18.790 1.00 44.22 82 TYR A CA 1
ATOM 681 C C . TYR A 1 82 ? -12.589 -26.830 -20.214 1.00 44.22 82 TYR A C 1
ATOM 683 O O . TYR A 1 82 ? -12.129 -26.060 -21.085 1.00 44.22 82 TYR A O 1
#

Radius of gyration: 18.1 Å; chains: 1; bounding box: 40×39×38 Å

Foldseek 3Di:
DCPVCVPAQEAEEEDDDDPVVVVVCCVVVVVDPHHYHYDYPDPDDPVQQDPDDDPDPVSSVVSVVVSVVVVVVVVCVVVVVD